Protein AF-A0A5J4P150-F1 (afdb_monomer)

InterPro domains:
  IPR009294 Gamma-secretase subunit Aph-1 [PF06105] (6-86)
  IPR009294 Gamma-secretase subunit Aph-1 [PTHR12889] (1-86)

Sequence (111 aa):
MTRVGGVGCALIGFGPSTILFFLTTVVSPLKLIVLTGSGFFWILSVLLTSLVWIVLNLLTSHIAWSLLAAVLSQELMRFVFYKLIMYAGVFCFQTLYVEAYFFIVHARLSS

Secondary structure (DSSP, 8-state):
-HHHHHHHHHHHHHHHHHHHIIIIITT-HHHHHHHHHHHHHHHHHHHHHHHHHHHHHHH---HHHHHHHHHHHHHHHHHHHHHHHHHHHHHHHHHHHHHHHHHHHHHHHT-

Organism: NCBI:txid34504

Radius of gyration: 22.38 Å; Cα contacts (8 Å, |Δi|>4): 36; chains: 1; bounding box: 40×29×70 Å

Foldseek 3Di:
DPPVVVVVVCCVVCVVVVVCCVPPQVVDVVSVVLVVVLVVLLVVLVVVLVVVCVVVVVVDVDCVVSVVSSVVSNVVSVVVSVVVVVVVVVVVVVVVVVVVVVVVVVVVVVD

Solvent-accessible surface area (backbone atoms only — not comparable to full-atom values): 6096 Å² total; per-residue (Å²): 127,62,68,69,51,51,53,51,53,48,47,69,72,42,41,65,60,53,52,49,40,63,73,64,29,69,80,37,69,68,51,45,53,52,50,54,51,51,53,51,46,50,53,53,21,54,50,52,28,52,57,51,35,60,60,44,56,77,77,45,89,58,68,67,59,46,53,53,44,37,52,54,33,45,53,51,39,50,51,52,52,52,51,52,50,52,55,50,50,55,51,52,53,54,52,53,52,52,54,52,48,52,52,54,52,52,61,62,74,76,110

Mean predicted aligned error: 8.38 Å

pLDDT: mean 87.96, std 9.14, range [57.5, 96.81]

Structure (mmCIF, N/CA/C/O backbone):
data_AF-A0A5J4P150-F1
#
_entry.id   AF-A0A5J4P150-F1
#
loop_
_atom_site.group_PDB
_atom_site.id
_atom_site.type_symbol
_atom_site.label_atom_id
_atom_site.label_alt_id
_atom_site.label_comp_id
_atom_site.label_asym_id
_atom_site.label_entity_id
_atom_site.label_seq_id
_atom_site.pdbx_PDB_ins_code
_atom_site.Cartn_x
_atom_site.Cartn_y
_atom_site.Cartn_z
_atom_site.occupancy
_atom_site.B_iso_or_equiv
_atom_site.auth_seq_id
_atom_site.auth_comp_id
_atom_site.auth_asym_id
_atom_site.auth_atom_id
_atom_site.pdbx_PDB_model_num
ATOM 1 N N . MET A 1 1 ? -19.969 -15.902 -24.226 1.00 57.50 1 MET A N 1
ATOM 2 C CA . MET A 1 1 ? -19.084 -16.548 -23.226 1.00 57.50 1 MET A CA 1
ATOM 3 C C . MET A 1 1 ? -18.354 -15.560 -22.300 1.00 57.50 1 MET A C 1
ATOM 5 O O . MET A 1 1 ? -17.534 -15.984 -21.503 1.00 57.50 1 MET A O 1
ATOM 9 N N . THR A 1 2 ? -18.673 -14.261 -22.316 1.00 80.00 2 THR A N 1
ATOM 10 C CA . THR A 1 2 ? -17.888 -13.231 -21.604 1.00 80.00 2 THR A CA 1
ATOM 11 C C . THR A 1 2 ? -18.372 -12.914 -20.183 1.00 80.00 2 THR A C 1
ATOM 13 O O . THR A 1 2 ? -17.553 -12.654 -19.310 1.00 80.00 2 THR A O 1
ATOM 16 N N . ARG A 1 3 ? -19.683 -12.977 -19.907 1.00 83.94 3 ARG A N 1
ATOM 17 C CA . ARG A 1 3 ? -20.243 -12.586 -18.595 1.00 83.94 3 ARG A CA 1
ATOM 18 C C . ARG A 1 3 ? -19.945 -13.591 -17.482 1.00 83.94 3 ARG A C 1
ATOM 20 O O . ARG A 1 3 ? -19.482 -13.199 -16.421 1.00 83.94 3 ARG A O 1
ATOM 27 N N . VAL A 1 4 ? -20.160 -14.882 -17.744 1.00 91.19 4 VAL A N 1
ATOM 28 C CA . VAL A 1 4 ? -19.916 -15.949 -16.754 1.00 91.19 4 VAL A CA 1
ATOM 29 C C . VAL A 1 4 ? -18.423 -16.059 -16.427 1.00 91.19 4 VAL A C 1
ATOM 31 O O . VAL A 1 4 ? -18.063 -16.139 -15.259 1.00 91.19 4 VAL A O 1
ATOM 34 N N . GLY A 1 5 ? -17.552 -15.969 -17.440 1.00 92.06 5 GLY A N 1
ATOM 35 C CA . GLY A 1 5 ? -16.099 -15.965 -17.240 1.00 92.06 5 GLY A CA 1
ATOM 36 C C . GLY A 1 5 ? -15.604 -14.743 -16.462 1.00 92.06 5 GLY A C 1
ATOM 37 O O . GLY A 1 5 ? -14.843 -14.897 -15.515 1.00 92.06 5 GLY A O 1
ATOM 38 N N . GLY A 1 6 ? -16.082 -13.537 -16.796 1.00 90.06 6 GLY A N 1
ATOM 39 C CA . GLY A 1 6 ? -15.710 -12.313 -16.077 1.00 90.06 6 GLY A CA 1
ATOM 40 C C . GLY A 1 6 ? -16.134 -12.327 -14.607 1.00 90.06 6 GLY A C 1
ATOM 41 O O . GLY A 1 6 ? -15.339 -11.979 -13.737 1.00 90.06 6 GLY A O 1
ATOM 42 N N . VAL A 1 7 ? -17.353 -12.797 -14.318 1.00 93.06 7 VAL A N 1
ATOM 43 C CA . VAL A 1 7 ? -17.833 -12.964 -12.936 1.00 93.06 7 VAL A CA 1
ATOM 44 C C . VAL A 1 7 ? -17.016 -14.029 -12.200 1.00 93.06 7 VAL A C 1
ATOM 46 O O . VAL A 1 7 ? -16.612 -13.798 -11.065 1.00 93.06 7 VAL A O 1
ATOM 49 N N . GLY A 1 8 ? -16.700 -15.153 -12.851 1.00 92.38 8 GLY A N 1
ATOM 50 C CA . GLY A 1 8 ? -15.836 -16.191 -12.282 1.00 92.38 8 GLY A CA 1
ATOM 51 C C . GLY A 1 8 ? -14.448 -15.664 -11.903 1.00 92.38 8 GLY A C 1
ATOM 52 O O . GLY A 1 8 ? -14.021 -15.835 -10.764 1.00 92.38 8 GLY A O 1
ATOM 53 N N . CYS A 1 9 ? -13.769 -14.952 -12.809 1.00 93.62 9 CYS A N 1
ATOM 54 C CA . CYS A 1 9 ? -12.453 -14.364 -12.535 1.00 93.62 9 CYS A CA 1
ATOM 55 C C . CYS A 1 9 ? -12.500 -13.310 -11.419 1.00 93.62 9 CYS A C 1
ATOM 57 O O . CYS A 1 9 ? -11.606 -13.276 -10.574 1.00 93.62 9 CYS A O 1
ATOM 59 N N . ALA A 1 10 ? -13.544 -12.474 -11.379 1.00 93.44 10 ALA A N 1
ATOM 60 C CA . ALA A 1 10 ? -13.714 -11.480 -10.322 1.00 93.44 10 ALA A CA 1
ATOM 61 C C . ALA A 1 10 ? -13.912 -12.135 -8.946 1.00 93.44 10 ALA A C 1
ATOM 63 O O . ALA A 1 10 ? -13.295 -11.705 -7.974 1.00 93.44 10 ALA A O 1
ATOM 64 N N . LEU A 1 11 ? -14.720 -13.198 -8.861 1.00 93.50 11 LEU A N 1
ATOM 65 C CA . LEU A 1 11 ? -14.928 -13.946 -7.618 1.00 93.50 11 LEU A CA 1
ATOM 66 C C . LEU A 1 11 ? -13.655 -14.669 -7.159 1.00 93.50 11 LEU A C 1
ATOM 68 O O . LEU A 1 11 ? -13.379 -14.688 -5.965 1.00 93.50 11 LEU A O 1
ATOM 72 N N . ILE A 1 12 ? -12.853 -15.212 -8.080 1.00 95.44 12 ILE A N 1
ATOM 73 C CA . ILE A 1 12 ? -11.570 -15.848 -7.737 1.00 95.44 12 ILE A CA 1
ATOM 74 C C . ILE A 1 12 ? -10.563 -14.807 -7.224 1.00 95.44 12 ILE A C 1
ATOM 76 O O . ILE A 1 12 ? -9.893 -15.049 -6.224 1.00 95.44 12 ILE A O 1
ATOM 80 N N . GLY A 1 13 ? -10.468 -13.645 -7.879 1.00 94.00 13 GLY A N 1
ATOM 81 C CA . GLY A 1 13 ? -9.516 -12.597 -7.503 1.00 94.00 13 GLY A CA 1
ATOM 82 C C . GLY A 1 13 ? -9.900 -11.832 -6.233 1.00 94.00 13 GLY A C 1
ATOM 83 O O . GLY A 1 13 ? -9.066 -11.631 -5.355 1.00 94.00 13 GLY A O 1
ATOM 84 N N . PHE A 1 14 ? -11.161 -11.405 -6.119 1.00 94.56 14 PHE A N 1
ATOM 85 C CA . PHE A 1 14 ? -11.624 -10.541 -5.027 1.00 94.56 14 PHE A CA 1
ATOM 86 C C . PHE A 1 14 ? -12.388 -11.277 -3.929 1.00 94.56 14 PHE A C 1
ATOM 88 O O . PHE A 1 14 ? -12.445 -10.769 -2.812 1.00 94.56 14 PHE A O 1
ATOM 95 N N . GLY A 1 15 ? -12.945 -12.461 -4.197 1.00 95.62 15 GLY A N 1
ATOM 96 C CA . GLY A 1 15 ? -13.794 -13.193 -3.250 1.00 95.62 15 GLY A CA 1
ATOM 97 C C . GLY A 1 15 ? -13.184 -13.346 -1.852 1.00 95.62 15 GLY A C 1
ATOM 98 O O . GLY A 1 15 ? -13.834 -12.942 -0.883 1.00 95.62 15 GLY A O 1
ATOM 99 N N . PRO A 1 16 ? -11.935 -13.839 -1.716 1.00 95.38 16 PRO A N 1
ATOM 100 C CA . PRO A 1 16 ? -11.284 -13.971 -0.412 1.00 95.38 16 PRO A CA 1
ATOM 101 C C . PRO A 1 16 ? -11.127 -12.629 0.316 1.00 95.38 16 PRO A C 1
ATOM 103 O O . PRO A 1 16 ? -11.463 -12.514 1.495 1.00 95.38 16 PRO A O 1
ATOM 106 N N . SER A 1 17 ? -10.673 -11.594 -0.395 1.00 93.75 17 SER A N 1
ATOM 107 C CA . SER A 1 17 ? -10.473 -10.248 0.156 1.00 93.75 17 SER A CA 1
ATOM 108 C C . SER A 1 17 ? -11.789 -9.614 0.613 1.00 93.75 17 SER A C 1
ATOM 110 O O . SER A 1 17 ? -11.847 -9.000 1.677 1.00 93.75 17 SER A O 1
ATOM 112 N N . THR A 1 18 ? -12.866 -9.801 -0.153 1.00 93.94 18 THR A N 1
ATOM 113 C CA . THR A 1 18 ? -14.206 -9.304 0.176 1.00 93.94 18 THR A CA 1
ATOM 114 C C . THR A 1 18 ? -14.766 -9.983 1.427 1.00 93.94 18 THR A C 1
ATOM 116 O O . THR A 1 18 ? -15.284 -9.305 2.312 1.0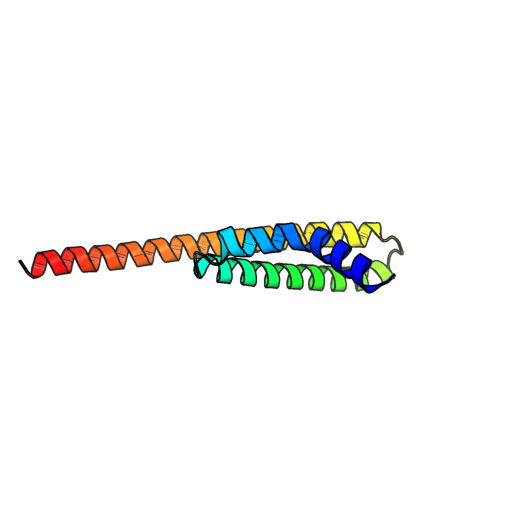0 93.94 18 THR A O 1
ATOM 119 N N . ILE A 1 19 ? -14.615 -11.304 1.552 1.00 96.31 19 ILE A N 1
ATOM 120 C CA . ILE A 1 19 ? -15.037 -12.049 2.748 1.00 96.31 19 ILE A CA 1
ATOM 121 C C . ILE A 1 19 ? -14.252 -11.614 3.987 1.00 96.31 19 ILE A C 1
ATOM 123 O O . ILE A 1 19 ? -14.854 -11.350 5.027 1.00 96.31 19 ILE A O 1
ATOM 127 N N . LEU A 1 20 ? -12.929 -11.457 3.879 1.00 93.56 20 LEU A N 1
ATOM 128 C CA . LEU A 1 20 ? -12.110 -10.958 4.985 1.00 93.56 20 LEU A CA 1
ATOM 129 C C . LEU A 1 20 ? -12.526 -9.549 5.410 1.00 93.56 20 LEU A C 1
ATOM 131 O O . LEU A 1 20 ? -12.618 -9.277 6.608 1.00 93.56 20 LEU A O 1
ATOM 135 N N . PHE A 1 21 ? -12.829 -8.668 4.456 1.00 93.50 21 PHE A N 1
ATOM 136 C CA . PHE A 1 21 ? -13.308 -7.320 4.746 1.00 93.50 21 PHE A CA 1
ATOM 137 C C . PHE A 1 21 ? -14.604 -7.339 5.572 1.00 93.50 21 PHE A C 1
ATOM 139 O O . PHE A 1 21 ? -14.647 -6.742 6.652 1.00 93.50 21 PHE A O 1
ATOM 146 N N . PHE A 1 22 ? -15.625 -8.079 5.127 1.00 94.94 22 PHE A N 1
ATOM 147 C CA . PHE A 1 22 ? -16.908 -8.154 5.833 1.00 94.94 22 PHE A CA 1
ATOM 148 C C . PHE A 1 22 ? -16.802 -8.823 7.206 1.00 94.94 22 PHE A C 1
ATOM 150 O O . PHE A 1 22 ? -17.407 -8.339 8.160 1.00 94.94 22 PHE A O 1
ATOM 157 N N . LEU A 1 23 ? -16.013 -9.894 7.330 1.00 93.62 23 LEU A N 1
ATOM 158 C CA . LEU A 1 23 ? -15.891 -10.633 8.589 1.00 93.62 23 LEU A CA 1
ATOM 159 C C . LEU A 1 23 ? -15.039 -9.904 9.635 1.00 93.62 23 LEU A C 1
ATOM 161 O O . LEU A 1 23 ? -15.337 -9.975 10.824 1.00 93.62 23 LEU A O 1
A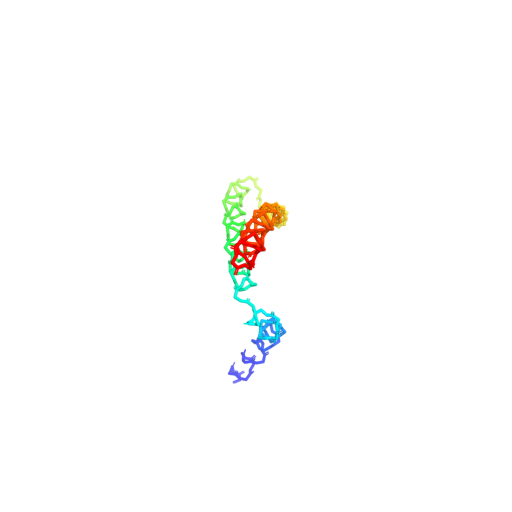TOM 165 N N . THR A 1 24 ? -13.962 -9.227 9.224 1.00 92.25 24 THR A N 1
ATOM 166 C CA . THR A 1 24 ? -12.944 -8.732 10.173 1.00 92.25 24 THR A CA 1
ATOM 167 C C . THR A 1 24 ? -12.891 -7.214 10.303 1.00 92.25 24 THR A C 1
ATOM 169 O O . THR A 1 24 ? -12.612 -6.705 11.394 1.00 92.25 24 THR A O 1
ATOM 172 N N . THR A 1 25 ? -13.127 -6.488 9.206 1.00 90.38 25 THR A N 1
ATOM 173 C CA . THR A 1 25 ? -12.862 -5.045 9.119 1.00 90.38 25 THR A CA 1
ATOM 174 C C . THR A 1 25 ? -14.091 -4.236 9.514 1.00 90.38 25 THR A C 1
ATOM 176 O O . THR A 1 25 ? -13.971 -3.292 10.290 1.00 90.38 25 THR A O 1
ATOM 179 N N . VAL A 1 26 ? -15.280 -4.638 9.052 1.00 90.69 26 VAL A N 1
ATOM 180 C CA . VAL A 1 26 ? -16.541 -3.908 9.295 1.00 90.69 26 VAL A CA 1
ATOM 181 C C . VAL A 1 26 ? -16.923 -3.863 10.780 1.00 90.69 26 VAL A C 1
ATOM 183 O O . VAL A 1 26 ? -17.547 -2.906 11.226 1.00 90.69 26 VAL A O 1
ATOM 186 N N . VAL A 1 27 ? -16.487 -4.846 11.574 1.00 89.88 27 VAL A N 1
ATOM 187 C CA . VAL A 1 27 ? -16.772 -4.933 13.019 1.00 89.88 27 VAL A CA 1
ATOM 188 C C . VAL A 1 27 ? -16.201 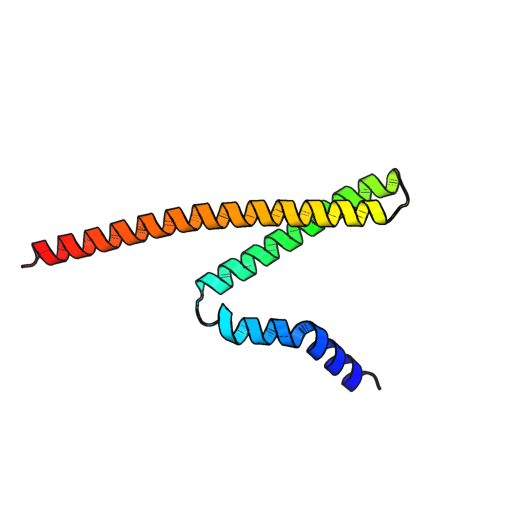-3.746 13.808 1.00 89.88 27 VAL A C 1
ATOM 190 O O . VAL A 1 27 ? -16.698 -3.423 14.883 1.00 89.88 27 VAL A O 1
ATOM 193 N N . SER A 1 28 ? -15.144 -3.089 13.318 1.00 88.69 28 SER A N 1
ATOM 194 C CA . SER A 1 28 ? -14.507 -1.987 14.044 1.00 88.69 28 SER A CA 1
ATOM 195 C C . SER A 1 28 ? -14.131 -0.843 13.097 1.00 88.69 28 SER A C 1
ATOM 197 O O . SER A 1 28 ? -13.251 -1.031 12.254 1.00 88.69 28 SER A O 1
ATOM 199 N N . PRO A 1 29 ? -14.691 0.372 13.263 1.00 87.94 29 PRO A N 1
ATOM 200 C CA . PRO A 1 29 ? -14.433 1.493 12.352 1.00 87.94 29 PRO A CA 1
ATOM 201 C C . PRO A 1 29 ? -12.951 1.895 12.305 1.00 87.94 29 PRO A C 1
ATOM 203 O O . PRO A 1 29 ? -12.455 2.320 11.265 1.00 87.94 29 PRO A O 1
ATOM 206 N N . LEU A 1 30 ? -12.206 1.674 13.395 1.00 89.50 30 LEU A N 1
ATOM 207 C CA . LEU A 1 30 ? -10.763 1.912 13.446 1.00 89.50 30 LEU A CA 1
ATOM 208 C C . LEU A 1 30 ? -9.993 1.058 12.421 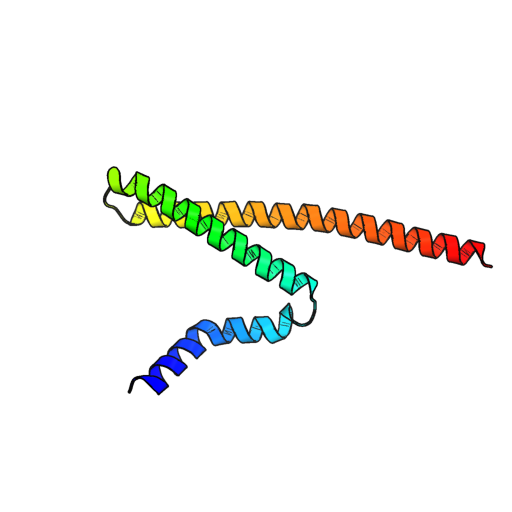1.00 89.50 30 LEU A C 1
ATOM 210 O O . LEU A 1 30 ? -9.088 1.555 11.755 1.00 89.50 30 LEU A O 1
ATOM 214 N N . LYS A 1 31 ? -10.383 -0.214 12.243 1.00 90.44 31 LYS A N 1
ATOM 215 C CA . LYS A 1 31 ? -9.758 -1.117 11.261 1.00 90.44 31 LYS A CA 1
ATOM 216 C C . LYS A 1 31 ? -10.020 -0.649 9.835 1.00 90.44 31 LYS A C 1
ATOM 218 O O . LYS A 1 31 ? -9.136 -0.765 8.995 1.00 90.44 31 LYS A O 1
ATOM 223 N N . LEU A 1 32 ? -11.201 -0.087 9.575 1.00 93.12 32 LEU A N 1
ATOM 224 C CA . LEU A 1 32 ? -11.555 0.472 8.272 1.00 93.12 32 LEU A CA 1
ATOM 225 C C . LEU A 1 32 ? -10.686 1.691 7.934 1.00 93.12 32 LEU A C 1
ATOM 227 O O . LEU A 1 32 ? -10.171 1.780 6.824 1.00 93.12 32 LEU A O 1
ATOM 231 N N . ILE A 1 33 ? -10.462 2.591 8.896 1.00 92.75 33 ILE A N 1
ATOM 232 C CA . ILE A 1 33 ? -9.584 3.758 8.709 1.00 92.75 33 ILE A CA 1
ATOM 233 C C . ILE A 1 33 ? -8.144 3.309 8.431 1.00 92.75 33 ILE A C 1
ATOM 235 O O . ILE A 1 33 ? -7.518 3.799 7.493 1.00 92.75 33 ILE A O 1
ATOM 239 N N . VAL A 1 34 ? -7.633 2.344 9.202 1.00 92.56 34 VAL A N 1
ATOM 240 C CA . VAL A 1 34 ? -6.288 1.782 8.998 1.00 92.56 34 VAL A CA 1
ATOM 241 C C . VAL A 1 34 ? -6.177 1.090 7.634 1.00 92.56 34 VAL A C 1
ATOM 243 O O . VAL A 1 34 ? -5.187 1.291 6.934 1.00 92.56 34 VAL A O 1
ATOM 246 N N . LEU A 1 35 ? -7.193 0.332 7.210 1.00 93.38 35 LEU A N 1
ATOM 247 C CA . LEU A 1 35 ? -7.221 -0.318 5.897 1.00 93.38 35 LEU A CA 1
ATOM 248 C C . LEU A 1 35 ? -7.166 0.710 4.756 1.00 93.38 35 LEU A C 1
ATOM 250 O O . LEU A 1 35 ? -6.328 0.595 3.861 1.00 93.38 35 LEU A O 1
ATOM 254 N N . THR A 1 36 ? -8.013 1.742 4.809 1.00 94.06 36 THR A N 1
ATOM 255 C CA . THR A 1 36 ? -8.031 2.821 3.80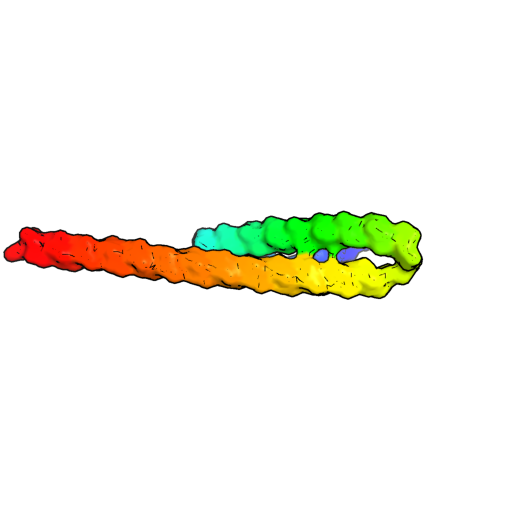8 1.00 94.06 36 THR A CA 1
ATOM 256 C C . THR A 1 36 ? -6.714 3.600 3.802 1.00 94.06 36 THR A C 1
ATOM 258 O O . THR A 1 36 ? -6.169 3.883 2.735 1.00 94.06 36 THR A O 1
ATOM 261 N N . GLY A 1 37 ? -6.153 3.888 4.981 1.00 94.31 37 GLY A N 1
ATOM 262 C CA . GLY A 1 37 ? -4.843 4.525 5.115 1.00 94.31 37 GLY A CA 1
ATOM 263 C C . GLY A 1 37 ? -3.727 3.700 4.473 1.00 94.31 37 GLY A C 1
ATOM 264 O O . GLY A 1 37 ? -2.935 4.235 3.702 1.00 94.31 37 GLY A O 1
ATOM 265 N N . SER A 1 38 ? -3.702 2.386 4.709 1.00 94.50 38 SER A N 1
ATOM 266 C CA . SER A 1 38 ? -2.738 1.475 4.080 1.00 94.50 38 SER A CA 1
ATOM 267 C C . SER A 1 38 ? -2.841 1.496 2.551 1.00 94.50 38 SER A C 1
ATOM 269 O O . SER A 1 38 ? -1.816 1.574 1.871 1.00 94.50 38 SER A O 1
ATOM 271 N N . GLY A 1 39 ? -4.066 1.501 2.010 1.00 94.94 39 GLY A N 1
ATOM 272 C CA . GLY A 1 39 ? -4.312 1.608 0.570 1.00 94.94 39 GLY A CA 1
ATOM 273 C C . GLY A 1 39 ? -3.745 2.893 -0.041 1.00 94.94 39 GLY A C 1
ATOM 274 O O . GLY A 1 39 ? -3.128 2.848 -1.104 1.00 94.94 39 GLY A O 1
ATOM 275 N N . PHE A 1 40 ? -3.867 4.028 0.655 1.00 94.31 40 PHE A N 1
ATOM 276 C CA . PHE A 1 40 ? -3.272 5.294 0.217 1.00 94.31 40 PHE A CA 1
ATOM 277 C C . PHE A 1 40 ? -1.739 5.223 0.142 1.00 94.31 40 PHE A C 1
ATOM 279 O O . PHE A 1 40 ? -1.153 5.573 -0.884 1.00 94.31 40 PHE A O 1
ATOM 286 N N . PHE A 1 41 ? -1.083 4.716 1.191 1.00 93.88 41 PHE A N 1
ATOM 287 C CA . PHE A 1 41 ? 0.376 4.547 1.198 1.00 93.88 41 PHE A CA 1
ATOM 288 C C . PHE A 1 41 ? 0.857 3.563 0.127 1.00 93.88 41 PHE A C 1
ATOM 290 O O . PHE A 1 41 ? 1.925 3.758 -0.456 1.00 93.88 41 PHE A O 1
ATOM 297 N N . TRP A 1 42 ? 0.066 2.532 -0.171 1.00 95.56 42 TRP A N 1
ATOM 298 C CA . TRP A 1 42 ? 0.358 1.608 -1.261 1.00 95.56 42 TRP A CA 1
ATOM 299 C C . TRP A 1 42 ? 0.316 2.306 -2.630 1.00 95.56 42 TRP A C 1
ATOM 301 O O . TRP A 1 42 ? 1.259 2.173 -3.408 1.00 95.56 42 TRP A O 1
ATOM 311 N N . ILE A 1 43 ? -0.709 3.124 -2.908 1.00 96.44 43 ILE A N 1
ATOM 312 C CA . ILE A 1 43 ? -0.786 3.913 -4.154 1.00 96.44 43 ILE A CA 1
ATOM 313 C C . ILE A 1 43 ? 0.386 4.901 -4.249 1.00 96.44 43 ILE A C 1
ATOM 315 O O . ILE A 1 43 ? 1.008 5.018 -5.305 1.00 96.44 43 ILE A O 1
ATOM 319 N N . LEU A 1 44 ? 0.739 5.569 -3.146 1.00 95.69 44 LEU A N 1
ATOM 320 C CA . LEU A 1 44 ? 1.893 6.471 -3.091 1.00 95.69 44 LEU A CA 1
ATOM 321 C C . LEU A 1 44 ? 3.211 5.738 -3.397 1.00 95.69 44 LEU A C 1
ATOM 323 O O . LEU A 1 44 ? 4.068 6.261 -4.106 1.00 95.69 44 LEU A O 1
ATOM 327 N N . SER A 1 45 ? 3.361 4.504 -2.912 1.00 96.25 45 SER A N 1
ATOM 328 C CA . SER A 1 45 ? 4.511 3.649 -3.218 1.00 96.25 45 SER A CA 1
ATOM 329 C C . SER A 1 45 ? 4.625 3.326 -4.714 1.00 96.25 45 SER A C 1
ATOM 331 O O . SER A 1 45 ? 5.701 3.439 -5.311 1.00 96.25 45 SER A O 1
ATOM 333 N N . VAL A 1 46 ? 3.505 2.966 -5.347 1.00 95.44 46 VAL A N 1
ATOM 334 C CA . VAL A 1 46 ? 3.453 2.680 -6.790 1.00 95.44 46 V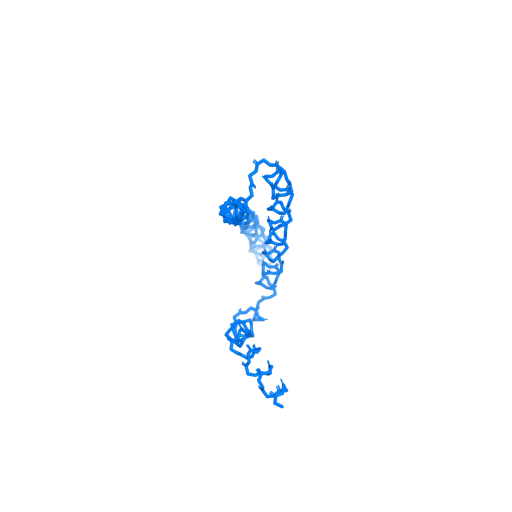AL A CA 1
ATOM 335 C C . VAL A 1 46 ? 3.695 3.949 -7.618 1.00 95.44 46 VAL A C 1
ATOM 337 O O . VAL A 1 46 ? 4.332 3.881 -8.672 1.00 95.44 46 VAL A O 1
ATOM 340 N N . LEU A 1 47 ? 3.278 5.121 -7.127 1.00 96.00 47 LEU A N 1
ATOM 341 C CA . LEU A 1 47 ? 3.598 6.411 -7.745 1.00 96.00 47 LEU A CA 1
ATOM 342 C C . LEU A 1 47 ? 5.112 6.665 -7.751 1.00 96.00 47 LEU A C 1
ATOM 344 O O . LEU A 1 47 ? 5.676 6.952 -8.805 1.00 96.00 47 LEU A O 1
ATOM 348 N N . LEU A 1 48 ? 5.784 6.496 -6.607 1.00 94.19 48 LEU A N 1
ATOM 349 C CA . LEU A 1 48 ? 7.243 6.632 -6.518 1.00 94.19 48 LEU A CA 1
ATOM 350 C C . LEU A 1 48 ? 7.961 5.636 -7.427 1.00 94.19 48 LEU A C 1
ATOM 352 O O . LEU A 1 48 ? 8.895 6.003 -8.135 1.00 94.19 48 LEU A O 1
ATOM 356 N N . THR A 1 49 ? 7.478 4.396 -7.463 1.00 95.38 49 THR A N 1
ATOM 357 C CA . THR A 1 49 ? 8.003 3.359 -8.357 1.00 95.38 49 THR A CA 1
ATOM 358 C C . THR A 1 49 ? 7.896 3.784 -9.819 1.00 95.38 49 THR A C 1
ATOM 360 O O . THR A 1 49 ? 8.838 3.599 -10.583 1.00 95.38 49 THR A O 1
ATOM 363 N N . SER A 1 50 ? 6.776 4.395 -10.208 1.00 93.69 50 SER A N 1
ATOM 364 C CA . SER A 1 50 ? 6.560 4.877 -11.574 1.00 93.69 50 SER A CA 1
ATOM 365 C C . SER A 1 50 ? 7.495 6.040 -11.923 1.00 93.69 50 SER A C 1
ATOM 367 O O . SER A 1 50 ? 8.042 6.071 -13.022 1.00 93.69 50 SER A O 1
ATOM 369 N N . LEU A 1 51 ? 7.745 6.960 -10.984 1.00 93.19 51 LEU A N 1
ATOM 370 C CA . LEU A 1 51 ? 8.718 8.045 -11.167 1.00 93.19 51 LEU A CA 1
ATOM 371 C C . LEU A 1 51 ? 10.144 7.508 -11.340 1.00 93.19 51 LEU A C 1
ATOM 373 O O . LEU A 1 51 ? 10.862 7.930 -12.245 1.00 93.19 51 LEU A O 1
ATOM 377 N N . VAL A 1 52 ? 10.537 6.539 -10.510 1.00 91.81 52 VAL A N 1
ATOM 378 C CA . VAL A 1 52 ? 11.839 5.868 -10.614 1.00 91.81 52 VAL A CA 1
ATOM 379 C C . VAL A 1 52 ? 11.954 5.113 -11.938 1.00 91.81 52 VAL A C 1
ATOM 381 O O . VAL A 1 52 ? 12.987 5.193 -12.599 1.00 91.81 52 VAL A O 1
ATOM 384 N N . TRP A 1 53 ? 10.890 4.433 -12.371 1.00 91.38 53 TRP A N 1
ATOM 385 C CA . TRP A 1 53 ? 10.869 3.720 -13.645 1.00 91.38 53 TRP A CA 1
ATOM 386 C C . TRP A 1 53 ? 11.073 4.647 -14.843 1.00 91.38 53 TRP A C 1
ATOM 388 O O . TRP A 1 53 ? 11.828 4.291 -15.741 1.00 91.38 53 TRP A O 1
ATOM 398 N N . ILE A 1 54 ? 10.477 5.845 -14.847 1.00 91.06 54 ILE A N 1
ATOM 399 C CA . ILE A 1 54 ? 10.692 6.827 -15.922 1.00 91.06 54 ILE A CA 1
ATOM 400 C C . ILE A 1 54 ? 12.186 7.138 -16.066 1.00 91.06 54 ILE A C 1
ATOM 402 O O . ILE A 1 54 ? 12.709 7.100 -17.175 1.00 91.06 54 ILE A O 1
ATOM 406 N N . VAL A 1 55 ? 12.887 7.379 -14.955 1.00 90.38 55 VAL A N 1
ATOM 407 C CA . VAL A 1 55 ? 14.330 7.671 -14.970 1.00 90.38 55 VAL A CA 1
ATOM 408 C C . VAL A 1 55 ? 15.146 6.443 -15.387 1.00 90.38 55 VAL A C 1
ATOM 410 O O . VAL A 1 55 ? 16.053 6.553 -16.209 1.00 90.38 55 VAL A O 1
ATOM 413 N N . LEU A 1 56 ? 14.819 5.261 -14.858 1.00 87.88 56 LEU A N 1
ATOM 414 C CA . LEU A 1 56 ? 15.547 4.024 -15.156 1.00 87.88 56 LEU A CA 1
ATOM 415 C C . LEU A 1 56 ? 15.358 3.550 -16.597 1.00 87.88 56 LEU A C 1
ATOM 417 O O . LEU A 1 56 ? 16.304 3.030 -17.181 1.00 87.88 56 LEU A O 1
ATOM 421 N N . ASN A 1 57 ? 14.180 3.761 -17.184 1.00 87.81 57 ASN A N 1
ATOM 422 C CA . ASN A 1 57 ? 13.879 3.384 -18.563 1.00 87.81 57 ASN A CA 1
ATOM 423 C C . ASN A 1 57 ? 14.726 4.168 -19.580 1.00 87.81 57 ASN A C 1
ATOM 425 O O . ASN A 1 57 ? 14.970 3.679 -20.680 1.00 87.81 57 ASN A O 1
ATOM 429 N N . LEU A 1 58 ? 15.215 5.360 -19.215 1.00 86.88 58 LEU A N 1
ATOM 430 C CA . LEU A 1 58 ? 16.175 6.108 -20.034 1.00 86.88 58 LEU A CA 1
ATOM 431 C C . LEU A 1 58 ? 17.583 5.487 -20.008 1.00 86.88 58 LEU A C 1
ATOM 433 O O . LEU A 1 58 ? 18.343 5.674 -20.954 1.00 86.88 58 LEU A O 1
ATOM 437 N N . LEU A 1 59 ? 17.938 4.768 -18.940 1.00 83.12 59 LEU A N 1
ATOM 438 C CA . LEU A 1 59 ? 19.278 4.212 -18.721 1.00 83.12 59 LEU A CA 1
ATOM 439 C C . LEU A 1 59 ? 19.382 2.730 -19.102 1.00 83.12 59 LEU A C 1
ATOM 441 O O . LEU A 1 59 ? 20.416 2.292 -19.599 1.00 83.12 59 LEU A O 1
ATOM 445 N N . THR A 1 60 ? 18.335 1.943 -18.845 1.00 79.56 60 THR A N 1
ATOM 446 C CA . THR A 1 60 ? 18.316 0.494 -19.077 1.00 79.56 60 THR A CA 1
ATOM 447 C C . THR A 1 60 ? 16.920 0.048 -19.514 1.00 79.56 60 THR A C 1
ATOM 449 O O . THR A 1 60 ? 15.927 0.430 -18.900 1.00 79.56 60 THR A O 1
ATOM 452 N N . SER A 1 61 ? 16.826 -0.820 -20.520 1.00 80.38 61 SER A N 1
ATOM 453 C CA . SER A 1 61 ? 15.550 -1.355 -21.026 1.00 80.38 61 SER A CA 1
ATOM 454 C C . SER A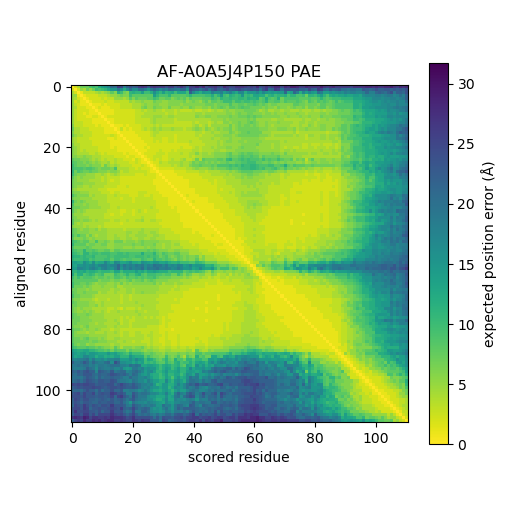 1 61 ? 15.069 -2.619 -20.291 1.00 80.38 61 SER A C 1
ATOM 456 O O . SER A 1 61 ? 14.161 -3.312 -20.753 1.00 80.38 61 SER A O 1
ATOM 458 N N . HIS A 1 62 ? 15.663 -2.957 -19.140 1.00 86.25 62 HIS A N 1
ATOM 459 C CA . HIS A 1 62 ? 15.329 -4.174 -18.401 1.00 86.25 62 HIS A CA 1
ATOM 460 C C . HIS A 1 62 ? 14.211 -3.944 -17.374 1.00 86.25 62 HIS A C 1
ATOM 462 O O . HIS A 1 62 ? 14.386 -3.247 -16.376 1.00 86.25 62 HIS A O 1
ATOM 468 N N . ILE A 1 63 ? 13.088 -4.647 -17.559 1.00 85.00 63 ILE A N 1
ATOM 469 C CA . ILE A 1 63 ? 11.902 -4.622 -16.674 1.00 85.00 63 ILE A CA 1
ATOM 470 C C . ILE A 1 63 ? 12.232 -5.076 -15.240 1.00 85.00 63 ILE A C 1
ATOM 472 O O . ILE A 1 63 ? 11.583 -4.653 -14.283 1.00 85.00 63 ILE A O 1
ATOM 476 N N . ALA A 1 64 ? 13.276 -5.895 -15.071 1.00 89.69 64 ALA A N 1
ATOM 477 C CA . ALA A 1 64 ? 13.721 -6.379 -13.765 1.00 89.69 64 ALA A CA 1
ATOM 478 C C . ALA A 1 64 ? 14.035 -5.234 -12.784 1.00 89.69 64 ALA A C 1
ATOM 480 O O . ALA A 1 64 ? 13.699 -5.332 -11.605 1.00 89.69 64 ALA A O 1
ATOM 481 N N . TRP A 1 65 ? 14.593 -4.118 -13.265 1.00 87.62 65 TRP A N 1
ATOM 482 C CA . TRP A 1 65 ? 14.863 -2.953 -12.421 1.00 87.62 65 TRP A CA 1
ATOM 483 C C . TRP A 1 65 ? 13.583 -2.269 -11.935 1.00 87.62 65 TRP A C 1
ATOM 485 O O . TRP A 1 65 ? 13.531 -1.842 -10.782 1.00 87.62 65 TRP A O 1
ATOM 495 N N . SER A 1 66 ? 12.524 -2.243 -12.757 1.00 89.31 66 SER A N 1
ATOM 496 C CA . SER A 1 66 ? 11.206 -1.757 -12.323 1.00 89.31 66 SER A CA 1
ATOM 497 C C . SER A 1 66 ? 10.661 -2.593 -11.181 1.00 89.31 66 SER A C 1
ATOM 499 O O . SER A 1 66 ? 10.103 -2.052 -10.232 1.00 89.31 66 SER A O 1
ATOM 501 N N . LEU A 1 67 ? 10.791 -3.918 -11.297 1.00 92.00 67 LEU A N 1
ATOM 502 C CA . LEU A 1 67 ? 10.260 -4.856 -10.319 1.00 92.00 67 LEU A CA 1
ATOM 503 C C . LEU A 1 67 ? 10.979 -4.687 -8.977 1.00 92.00 67 LEU A C 1
ATOM 505 O O . LEU A 1 67 ? 10.330 -4.602 -7.938 1.00 92.00 67 LEU A O 1
ATOM 509 N N . LEU A 1 68 ? 12.310 -4.575 -9.003 1.00 93.06 68 LEU A N 1
ATOM 510 C CA . LEU A 1 68 ? 13.108 -4.334 -7.802 1.00 93.06 68 LEU A CA 1
ATOM 511 C C . LEU A 1 68 ? 12.759 -2.987 -7.155 1.00 93.06 68 LEU A C 1
ATOM 513 O O . LEU A 1 68 ? 12.531 -2.934 -5.947 1.00 93.06 68 LEU A O 1
ATOM 517 N N . ALA A 1 69 ? 12.643 -1.918 -7.949 1.00 92.19 69 ALA A N 1
ATOM 518 C CA . ALA A 1 69 ? 12.216 -0.606 -7.462 1.00 92.19 69 ALA A CA 1
ATOM 519 C C . ALA A 1 69 ? 10.804 -0.642 -6.854 1.00 92.19 69 ALA A C 1
ATOM 521 O O . ALA A 1 69 ? 10.566 -0.003 -5.827 1.00 92.19 69 ALA A O 1
ATOM 522 N N . ALA A 1 70 ? 9.892 -1.423 -7.444 1.00 94.25 70 ALA A N 1
ATOM 523 C CA . ALA A 1 70 ? 8.537 -1.618 -6.941 1.00 94.25 70 ALA A CA 1
ATOM 524 C C . ALA A 1 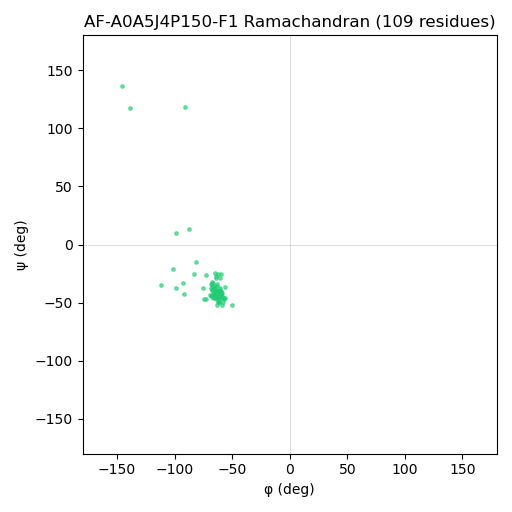70 ? 8.534 -2.294 -5.571 1.00 94.25 70 ALA A C 1
ATOM 526 O O . ALA A 1 70 ? 7.947 -1.769 -4.629 1.00 94.25 70 ALA A O 1
ATOM 527 N N . VAL A 1 71 ? 9.222 -3.431 -5.442 1.00 96.00 71 VAL A N 1
ATOM 528 C CA . VAL A 1 71 ? 9.271 -4.191 -4.186 1.00 96.00 71 VAL A CA 1
ATOM 529 C C . VAL A 1 71 ? 9.940 -3.368 -3.083 1.00 96.00 71 VAL A C 1
ATOM 531 O O . VAL A 1 71 ? 9.397 -3.270 -1.986 1.00 96.00 71 VAL A O 1
ATOM 534 N N . LEU A 1 72 ? 11.063 -2.700 -3.376 1.00 95.75 72 LEU A N 1
ATOM 535 C CA . LEU A 1 72 ? 11.756 -1.852 -2.398 1.00 95.75 72 LEU A CA 1
ATOM 536 C C . LEU A 1 72 ? 10.891 -0.676 -1.936 1.00 95.75 72 LEU A C 1
ATOM 538 O O . LEU A 1 72 ? 10.804 -0.408 -0.737 1.00 95.75 72 LEU A O 1
ATOM 542 N N . SER A 1 73 ? 10.211 0.000 -2.864 1.00 94.75 73 SER A N 1
ATOM 543 C CA . SER A 1 73 ? 9.305 1.102 -2.525 1.00 94.75 73 SER A CA 1
ATOM 544 C C . SER A 1 73 ? 8.108 0.616 -1.705 1.00 94.75 73 SER A C 1
ATOM 546 O O . SER A 1 73 ? 7.642 1.329 -0.809 1.00 94.75 73 SER A O 1
ATOM 548 N N . GLN A 1 74 ? 7.579 -0.576 -2.002 1.00 96.12 74 GLN A N 1
ATOM 549 C CA . GLN A 1 74 ? 6.431 -1.156 -1.297 1.00 96.12 74 GLN A CA 1
ATOM 550 C C . GLN A 1 74 ? 6.798 -1.551 0.134 1.00 96.12 74 GLN A C 1
ATOM 552 O O . GLN A 1 74 ? 6.052 -1.229 1.060 1.00 96.12 74 GLN A O 1
ATOM 557 N N . GLU A 1 75 ? 7.962 -2.166 0.341 1.00 96.81 75 GLU A N 1
ATOM 558 C CA . GLU A 1 75 ? 8.452 -2.513 1.679 1.00 96.81 75 GLU A CA 1
ATOM 559 C C . GLU A 1 75 ? 8.829 -1.273 2.500 1.00 96.81 75 GLU A C 1
ATOM 561 O O . GLU A 1 75 ? 8.505 -1.196 3.688 1.00 96.81 75 GLU A O 1
ATOM 566 N N . LEU A 1 76 ? 9.413 -0.246 1.870 1.00 96.31 76 LEU A N 1
ATOM 567 C CA . LEU A 1 76 ? 9.706 1.021 2.543 1.00 96.31 76 LEU A CA 1
ATOM 568 C C . LEU A 1 76 ? 8.424 1.693 3.053 1.00 96.31 76 LEU A C 1
ATOM 570 O O . LEU A 1 76 ? 8.340 2.064 4.225 1.00 96.31 76 LEU A O 1
ATOM 574 N N . MET A 1 77 ? 7.400 1.814 2.202 1.00 95.88 77 MET A N 1
ATOM 575 C CA . MET A 1 77 ? 6.126 2.417 2.604 1.00 95.88 77 MET A CA 1
ATOM 576 C C . MET A 1 77 ? 5.381 1.569 3.637 1.00 95.88 77 MET A C 1
ATOM 578 O O . MET A 1 77 ? 4.761 2.126 4.543 1.00 95.88 77 MET A O 1
ATOM 582 N N . ARG A 1 78 ? 5.496 0.234 3.578 1.00 95.00 78 ARG A N 1
ATOM 583 C CA . ARG A 1 78 ? 4.974 -0.664 4.619 1.00 95.00 78 ARG A CA 1
ATOM 584 C C . ARG A 1 78 ? 5.633 -0.394 5.970 1.00 95.00 78 ARG A C 1
ATOM 586 O O . ARG A 1 78 ? 4.935 -0.318 6.980 1.00 95.00 78 ARG A O 1
ATOM 593 N N . PHE A 1 79 ? 6.951 -0.200 5.995 1.00 95.62 79 PHE A N 1
ATOM 594 C CA . PHE A 1 79 ? 7.678 0.132 7.218 1.00 95.62 79 PHE A CA 1
ATOM 595 C C . PHE A 1 79 ? 7.284 1.507 7.776 1.00 95.62 79 PHE A C 1
ATOM 597 O O . PHE A 1 79 ? 7.022 1.633 8.974 1.00 95.62 79 PHE A O 1
ATOM 604 N N . VAL A 1 80 ? 7.180 2.523 6.913 1.00 95.12 80 VAL A N 1
ATOM 605 C CA . VAL A 1 80 ? 6.705 3.865 7.294 1.00 95.12 80 VAL A CA 1
ATOM 606 C C . VAL A 1 80 ? 5.297 3.791 7.888 1.00 95.12 80 VAL A C 1
ATOM 608 O O . VAL A 1 80 ? 5.044 4.354 8.953 1.00 95.12 80 VAL A O 1
ATOM 611 N N . PHE A 1 81 ? 4.396 3.038 7.257 1.00 94.56 81 PHE A N 1
ATOM 612 C CA . PHE A 1 81 ? 3.030 2.860 7.737 1.00 94.56 81 PHE A CA 1
ATOM 613 C C . PHE A 1 81 ? 2.964 2.104 9.074 1.00 94.56 81 PHE A C 1
ATOM 615 O O . PHE A 1 81 ? 2.225 2.506 9.972 1.00 94.56 81 PHE A O 1
ATOM 622 N N . TYR A 1 82 ? 3.784 1.064 9.261 1.00 93.75 82 TYR A N 1
ATOM 623 C CA . TYR A 1 82 ? 3.904 0.370 10.548 1.00 93.75 82 TYR A CA 1
ATOM 624 C C . TYR A 1 82 ? 4.355 1.320 11.663 1.00 93.75 82 TYR A C 1
ATOM 626 O O . TYR A 1 82 ? 3.759 1.345 12.741 1.00 93.75 82 TYR A O 1
ATOM 634 N N . LYS A 1 83 ? 5.373 2.149 11.402 1.00 93.38 83 LYS A N 1
ATOM 635 C CA . LYS A 1 83 ? 5.828 3.161 12.362 1.00 93.38 83 LYS A CA 1
ATOM 636 C C . LYS A 1 83 ? 4.721 4.160 12.685 1.00 93.38 83 LYS A C 1
ATOM 638 O O . LYS A 1 83 ? 4.506 4.438 13.861 1.00 93.38 83 LYS A O 1
ATOM 643 N N . LEU A 1 84 ? 3.987 4.637 11.680 1.00 93.25 84 LEU A N 1
ATOM 644 C CA . LEU A 1 84 ? 2.863 5.556 11.866 1.00 93.25 84 LEU A CA 1
ATOM 645 C C . LEU A 1 84 ? 1.794 4.972 12.805 1.00 93.25 84 LEU A C 1
ATOM 647 O O . LEU A 1 84 ? 1.370 5.647 13.742 1.00 93.25 84 LEU A O 1
ATOM 651 N N . ILE A 1 85 ? 1.404 3.709 12.601 1.00 91.75 85 ILE A N 1
ATOM 652 C CA . ILE A 1 85 ? 0.433 3.028 13.471 1.00 91.75 85 ILE A CA 1
ATOM 653 C C . ILE A 1 85 ? 0.980 2.875 14.890 1.00 91.75 85 ILE A C 1
ATOM 655 O O . ILE A 1 85 ? 0.245 3.103 15.845 1.00 91.75 85 ILE A O 1
ATOM 659 N N . MET A 1 86 ? 2.256 2.518 15.049 1.00 91.00 86 MET A N 1
ATOM 660 C CA . MET A 1 86 ? 2.866 2.378 16.375 1.00 91.00 86 MET A CA 1
ATOM 661 C C . MET A 1 86 ? 2.839 3.699 17.151 1.00 91.00 86 MET A C 1
ATOM 663 O O . MET A 1 86 ? 2.452 3.710 18.319 1.00 91.00 86 MET A O 1
ATOM 667 N N . TYR A 1 87 ? 3.168 4.821 16.505 1.00 90.12 87 TYR A N 1
ATOM 668 C CA . TYR A 1 87 ? 3.059 6.142 17.133 1.00 90.12 87 TYR A CA 1
ATOM 669 C C . TYR A 1 87 ? 1.607 6.503 17.478 1.00 90.12 87 TYR A C 1
ATOM 671 O O . TYR A 1 87 ? 1.344 6.997 18.575 1.00 90.12 87 TYR A O 1
ATOM 679 N N . ALA A 1 88 ? 0.655 6.204 16.589 1.00 87.56 88 ALA A N 1
ATOM 680 C CA . ALA A 1 88 ? -0.766 6.443 16.838 1.00 87.56 88 ALA A CA 1
ATOM 681 C C . ALA A 1 88 ? -1.321 5.582 17.990 1.00 87.56 88 ALA A C 1
ATOM 683 O O . ALA A 1 88 ? -2.120 6.060 18.793 1.00 87.56 88 ALA A O 1
ATOM 684 N N . GLY A 1 89 ? -0.880 4.326 18.104 1.00 83.56 89 GLY A N 1
ATOM 685 C CA . GLY A 1 89 ? -1.280 3.413 19.175 1.00 83.56 89 GLY A CA 1
ATOM 686 C C . GLY A 1 89 ? -0.795 3.873 20.549 1.00 83.56 89 GLY A C 1
ATOM 687 O O . GLY A 1 89 ? -1.578 3.893 21.496 1.00 83.56 89 GLY A O 1
ATOM 688 N N . VAL A 1 90 ? 0.463 4.319 20.644 1.00 77.56 90 VAL A N 1
ATOM 689 C CA . VAL A 1 90 ? 1.010 4.913 21.878 1.00 77.56 90 VAL A CA 1
ATOM 690 C C . VAL A 1 90 ? 0.207 6.150 22.288 1.00 77.56 90 VAL A C 1
ATOM 692 O O . VAL A 1 90 ? -0.151 6.290 23.456 1.00 77.56 90 VAL A O 1
ATOM 695 N N . PHE A 1 91 ? -0.141 7.012 21.329 1.00 71.56 91 PHE A N 1
ATOM 696 C CA . PHE A 1 91 ? -0.972 8.188 21.591 1.00 71.56 91 PHE A CA 1
ATOM 697 C C . PHE A 1 91 ? -2.376 7.811 22.096 1.00 71.56 91 PHE A C 1
ATOM 699 O O . PHE A 1 91 ? -2.841 8.350 23.097 1.00 71.56 91 PHE A O 1
ATOM 706 N N . CYS A 1 92 ? -3.029 6.834 21.462 1.00 67.00 92 CYS A N 1
ATOM 707 C CA . CYS A 1 92 ? -4.359 6.369 21.857 1.00 67.00 92 CYS A CA 1
ATOM 708 C C . CYS A 1 92 ? -4.380 5.764 23.273 1.00 67.00 92 CYS A C 1
ATOM 710 O O . CYS A 1 92 ? -5.303 6.038 24.043 1.00 67.00 92 CYS A O 1
ATOM 712 N N . PHE A 1 93 ? -3.352 4.992 23.646 1.00 66.81 93 PHE A N 1
ATOM 713 C CA . PHE A 1 93 ? -3.240 4.422 24.991 1.00 66.81 93 PHE A CA 1
ATOM 714 C C . PHE A 1 93 ? -3.070 5.512 26.060 1.00 66.81 93 PHE A C 1
ATOM 716 O O . PHE A 1 93 ? -3.695 5.440 27.117 1.00 66.81 93 PHE A O 1
ATOM 723 N N . GLN A 1 94 ? -2.296 6.561 25.762 1.00 67.44 94 GLN A N 1
ATOM 724 C CA . GLN A 1 94 ? -2.134 7.720 26.643 1.00 67.44 94 GLN A CA 1
ATOM 725 C C . GLN A 1 94 ? -3.475 8.442 26.881 1.00 67.44 94 GLN A C 1
ATOM 727 O O . GLN A 1 94 ? -3.806 8.760 28.022 1.00 67.44 94 GLN A O 1
ATOM 732 N N . THR A 1 95 ? -4.274 8.658 25.829 1.00 70.00 95 THR A N 1
ATOM 733 C CA . THR A 1 95 ? -5.596 9.301 25.936 1.00 70.00 95 THR A CA 1
ATOM 734 C C . THR A 1 95 ? -6.574 8.472 26.769 1.00 70.00 95 THR A C 1
ATOM 736 O O . THR A 1 95 ? -7.219 9.010 27.664 1.00 70.00 95 THR A O 1
ATOM 739 N N . LEU A 1 96 ? -6.654 7.158 26.538 1.00 72.12 96 LEU A N 1
ATOM 740 C CA . LEU A 1 96 ? -7.532 6.270 27.311 1.00 72.12 96 LEU A CA 1
ATOM 741 C C . LEU A 1 96 ? -7.149 6.205 28.796 1.00 72.12 96 LEU A C 1
ATOM 743 O O . LEU A 1 96 ? -8.031 6.134 29.649 1.00 72.12 96 LEU A O 1
ATOM 747 N N . TYR A 1 97 ? -5.855 6.261 29.116 1.00 69.69 97 TYR A N 1
ATOM 748 C CA . TYR A 1 97 ? -5.386 6.258 30.502 1.00 69.69 97 TYR A CA 1
ATOM 749 C C . TYR A 1 97 ? -5.779 7.544 31.243 1.00 69.69 97 TYR A C 1
ATOM 751 O O . TYR A 1 97 ? -6.193 7.484 32.400 1.00 69.69 97 TYR A O 1
ATOM 759 N N . VAL A 1 98 ? -5.708 8.697 30.570 1.00 72.12 98 VAL A N 1
ATOM 760 C CA . VAL A 1 98 ? -6.124 9.995 31.127 1.00 72.12 98 VAL A CA 1
ATOM 761 C C . VAL A 1 98 ? -7.636 10.045 31.359 1.00 72.12 98 VAL A C 1
ATOM 763 O O . VAL A 1 98 ? -8.058 10.418 32.452 1.00 72.12 98 VAL A O 1
ATOM 766 N N . GLU A 1 99 ? -8.445 9.606 30.392 1.00 74.88 99 GLU A N 1
ATOM 767 C CA . GLU A 1 99 ? -9.909 9.551 30.531 1.00 74.88 99 GLU A CA 1
ATOM 768 C C . GLU A 1 99 ? -10.339 8.589 31.653 1.00 74.88 99 GLU A C 1
ATOM 770 O O . GLU A 1 99 ? -11.199 8.918 32.472 1.00 74.88 99 GLU A O 1
ATOM 775 N N . ALA A 1 100 ? -9.695 7.420 31.756 1.00 73.12 100 ALA A N 1
ATOM 776 C CA . ALA A 1 100 ? -9.963 6.459 32.824 1.00 73.12 100 ALA A CA 1
ATOM 777 C C . ALA A 1 100 ? -9.586 7.010 34.209 1.00 73.12 100 ALA A C 1
ATOM 779 O O . ALA A 1 100 ? -10.346 6.849 35.166 1.00 73.12 100 ALA A O 1
ATOM 780 N N . TYR A 1 101 ? -8.445 7.699 34.325 1.00 73.12 101 TYR A N 1
ATOM 781 C CA . TYR A 1 101 ? -8.052 8.364 35.569 1.00 73.12 101 TYR A CA 1
ATOM 782 C C . TYR A 1 101 ? -9.019 9.481 35.952 1.00 73.12 101 TYR A C 1
ATOM 784 O O . TYR A 1 101 ? -9.416 9.567 37.114 1.00 73.12 101 TYR A O 1
ATOM 792 N N . PHE A 1 102 ? -9.433 10.308 34.990 1.00 79.75 102 PHE A N 1
ATOM 793 C CA . PHE A 1 102 ? -10.401 11.373 35.225 1.00 79.75 102 PHE A CA 1
ATOM 794 C C . PHE A 1 102 ? -11.739 10.812 35.724 1.00 79.75 102 PHE A C 1
ATOM 796 O O . PHE A 1 102 ? -12.273 11.294 36.723 1.00 79.75 102 PHE A O 1
ATOM 803 N N . PHE A 1 103 ? -12.233 9.733 35.109 1.00 77.81 103 PHE A N 1
ATOM 804 C CA . PHE A 1 103 ? -13.471 9.076 35.527 1.00 77.81 103 PHE A CA 1
ATOM 805 C C . PHE A 1 103 ? -13.373 8.467 36.935 1.00 77.81 103 PHE A C 1
ATOM 807 O O . PHE A 1 103 ? -14.278 8.648 37.747 1.00 77.81 103 PHE A O 1
ATOM 814 N N . ILE A 1 104 ? -12.263 7.797 37.268 1.00 76.88 104 ILE A N 1
ATOM 815 C CA . ILE A 1 104 ? -12.043 7.208 38.602 1.00 76.88 104 ILE A CA 1
ATOM 816 C C . ILE A 1 104 ? -11.939 8.291 39.684 1.00 76.88 104 ILE A C 1
ATOM 818 O O . ILE A 1 104 ? -12.512 8.141 40.765 1.00 76.88 104 ILE A O 1
ATOM 822 N N . VAL A 1 105 ? -11.218 9.382 39.413 1.00 80.12 105 VAL A N 1
ATOM 823 C CA . VAL A 1 105 ? -11.070 10.499 40.358 1.00 80.12 105 VAL A CA 1
ATOM 824 C C . VAL A 1 105 ? -12.409 11.206 40.562 1.00 80.12 105 VAL A C 1
ATOM 826 O O . VAL A 1 105 ? -12.795 11.450 41.703 1.00 80.12 105 VAL A O 1
ATOM 829 N N . HIS A 1 106 ? -13.160 11.462 39.489 1.00 79.12 106 HIS A N 1
ATOM 830 C CA . HIS A 1 106 ? -14.483 12.074 39.579 1.00 79.12 106 HIS A CA 1
ATOM 831 C C . HIS A 1 106 ? -15.491 11.176 40.315 1.00 79.12 106 HIS A C 1
ATOM 833 O O . HIS A 1 106 ? -16.248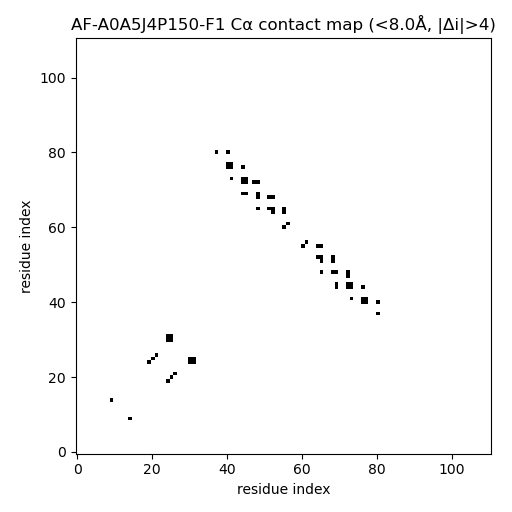 11.661 41.153 1.00 79.12 106 HIS A O 1
ATOM 839 N N . ALA A 1 107 ? -15.476 9.862 40.067 1.00 75.44 107 ALA A N 1
ATOM 840 C CA . ALA A 1 107 ? -16.321 8.903 40.782 1.00 75.44 107 ALA A CA 1
ATOM 841 C C . ALA A 1 107 ? -15.992 8.822 42.284 1.00 75.44 107 ALA A C 1
ATOM 843 O O . ALA A 1 107 ? -16.872 8.540 43.091 1.00 75.44 107 ALA A O 1
ATOM 844 N N . ARG A 1 108 ? -14.739 9.091 42.678 1.00 73.88 108 ARG A N 1
ATOM 845 C CA . ARG A 1 108 ? -14.314 9.124 44.086 1.00 73.88 108 ARG A CA 1
ATOM 846 C C . ARG A 1 108 ? -14.614 10.457 44.782 1.00 73.88 108 ARG A C 1
ATOM 848 O O . ARG A 1 108 ? -14.750 10.466 45.995 1.00 73.88 108 ARG A O 1
ATOM 855 N N . LEU A 1 109 ? -14.721 11.559 44.038 1.00 75.69 109 LEU A N 1
ATOM 856 C CA . LEU A 1 109 ? -15.101 12.876 44.568 1.00 75.69 109 LEU A CA 1
ATOM 857 C C . LEU A 1 109 ? -16.619 13.059 44.741 1.00 75.69 109 LEU A C 1
ATOM 859 O O . LEU A 1 109 ? -17.028 13.996 45.419 1.00 75.69 109 LEU A O 1
ATOM 863 N N . SER A 1 110 ? -17.447 12.200 44.134 1.00 68.38 110 SER A N 1
ATOM 864 C CA . SER A 1 110 ? -18.912 12.247 44.271 1.00 68.38 110 SER A CA 1
ATOM 865 C C . SER A 1 110 ? -19.487 11.256 45.298 1.00 68.38 110 SER A C 1
ATOM 867 O O . SER A 1 110 ? -20.704 11.063 45.318 1.00 68.38 110 SER A O 1
ATOM 869 N N . SER A 1 111 ? -18.639 10.610 46.105 1.00 60.25 111 SER A N 1
ATOM 870 C CA . SER A 1 111 ? -19.011 9.734 47.229 1.00 60.25 111 SER A CA 1
ATOM 871 C C . SER A 1 111 ? -18.536 10.328 48.545 1.00 60.25 111 SER A C 1
ATOM 873 O O . SER A 1 111 ? -19.142 9.934 49.564 1.00 60.25 111 SER A O 1
#